Protein AF-A0A813SI81-F1 (afdb_monomer_lite)

Secondary structure (DSSP, 8-state):
--SHHHHHHHHHHHHHHHHHHHHHHHHHHHHHHHHHHHHT---HHHHHHHHHHHHTSSS-EE-TTT--EESSHHHHHHHHHHHS--

pLDDT: mean 78.69, std 10.93, range [50.47, 93.62]

Foldseek 3Di:
DPPPPVVVVVVVVVVVVVVVVVVVVVVVVVVVVVVVVVVPPQDPVNVVVVCVVCVVADDFDAQPVPRDTASDPVRNVVCCVPPVDD

Organism: NCBI:txid104777

Structure (mmCIF, N/CA/C/O backbone):
data_AF-A0A813SI81-F1
#
_entry.id   AF-A0A813SI81-F1
#
loop_
_atom_site.group_PDB
_atom_site.id
_atom_site.type_symbol
_atom_site.label_atom_id
_atom_site.label_alt_id
_atom_site.label_comp_id
_atom_site.label_asym_id
_atom_site.label_entity_id
_atom_site.label_seq_id
_atom_site.pdbx_PDB_ins_code
_atom_site.Cartn_x
_atom_site.Cartn_y
_atom_site.Cartn_z
_atom_site.occupancy
_atom_site.B_iso_or_equiv
_atom_site.auth_seq_id
_atom_site.auth_comp_id
_atom_site.auth_asym_id
_atom_site.auth_atom_id
_atom_site.pdbx_PDB_model_num
ATOM 1 N N . LEU A 1 1 ? 34.523 -16.116 -49.745 1.00 50.47 1 LEU A N 1
ATOM 2 C CA . LEU A 1 1 ? 34.315 -16.737 -48.415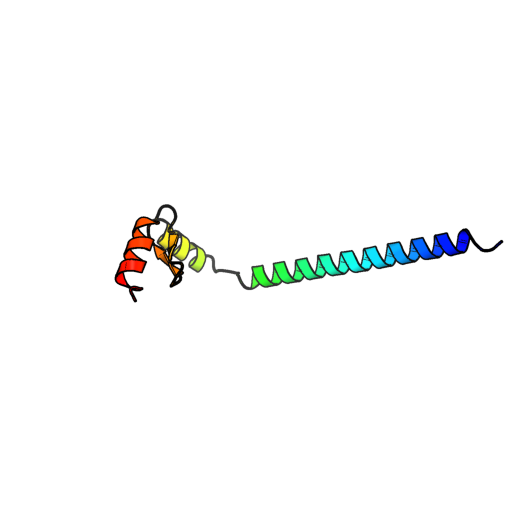 1.00 50.47 1 LEU A CA 1
ATOM 3 C C . LEU A 1 1 ? 34.575 -15.705 -47.311 1.00 50.47 1 LEU A C 1
ATOM 5 O O . LEU A 1 1 ? 35.668 -15.634 -46.774 1.00 50.47 1 LEU A O 1
ATOM 9 N N . LYS A 1 2 ? 33.594 -14.849 -47.016 1.00 54.47 2 LYS A N 1
ATOM 10 C CA . LYS A 1 2 ? 33.583 -13.933 -45.858 1.00 54.47 2 LYS A CA 1
ATOM 11 C C . LYS A 1 2 ? 32.140 -13.879 -45.365 1.00 54.47 2 LYS A C 1
ATOM 13 O O . LYS A 1 2 ? 31.424 -12.941 -45.679 1.00 54.47 2 LYS A O 1
ATOM 18 N N . THR A 1 3 ? 31.655 -14.955 -44.754 1.00 56.81 3 THR A N 1
ATOM 19 C CA . THR A 1 3 ? 30.217 -15.053 -44.437 1.00 56.81 3 THR A CA 1
ATOM 20 C C . THR A 1 3 ? 29.931 -15.623 -43.056 1.00 56.81 3 THR A C 1
ATOM 22 O O . THR A 1 3 ? 29.013 -15.141 -42.409 1.00 56.81 3 THR A O 1
ATOM 25 N N . SER A 1 4 ? 30.731 -16.560 -42.537 1.00 61.06 4 SER A N 1
ATOM 26 C CA . SER A 1 4 ? 30.478 -17.132 -41.201 1.00 61.06 4 SER A CA 1
ATOM 27 C C . SER A 1 4 ? 31.104 -16.313 -40.061 1.00 61.06 4 SER A C 1
ATOM 29 O O . SER A 1 4 ? 30.413 -15.954 -39.111 1.00 61.06 4 SER A O 1
ATOM 31 N N . SER A 1 5 ? 32.378 -15.920 -40.170 1.00 64.69 5 SER A N 1
ATOM 32 C CA . SER A 1 5 ? 33.086 -15.233 -39.075 1.00 64.69 5 SER A CA 1
ATOM 33 C C . SER A 1 5 ? 32.532 -13.837 -38.780 1.00 64.69 5 SER A C 1
ATOM 35 O O . SER A 1 5 ? 32.386 -13.463 -37.622 1.00 64.69 5 SER A O 1
ATOM 37 N N . SER A 1 6 ? 32.172 -13.075 -39.816 1.00 66.12 6 SER A N 1
ATOM 38 C CA . SER A 1 6 ? 31.583 -11.738 -39.660 1.00 66.12 6 SER A CA 1
ATOM 39 C C . SER A 1 6 ? 30.182 -11.783 -39.043 1.00 66.12 6 SER A C 1
ATOM 41 O O . SER A 1 6 ? 29.847 -10.910 -38.247 1.00 66.12 6 SER A O 1
ATOM 43 N N . LEU A 1 7 ? 29.392 -12.818 -39.353 1.00 69.62 7 LEU A N 1
ATOM 44 C CA . LEU A 1 7 ? 28.071 -13.026 -38.761 1.00 69.62 7 LEU A CA 1
ATOM 45 C C . LEU A 1 7 ? 28.187 -13.379 -37.270 1.00 69.62 7 LEU A C 1
ATOM 47 O O . LEU A 1 7 ? 27.467 -12.814 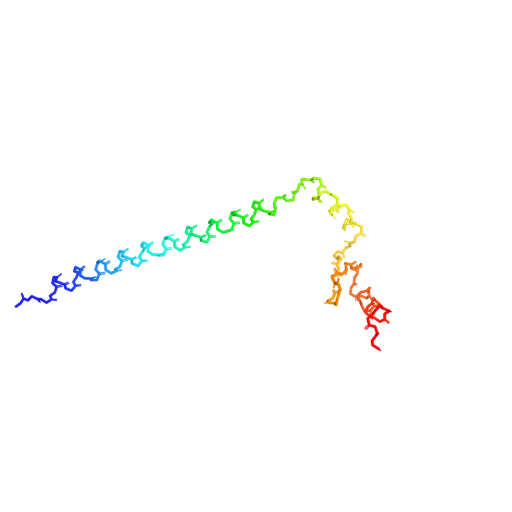-36.455 1.00 69.62 7 LEU A O 1
ATOM 51 N N . ASN A 1 8 ? 29.145 -14.238 -36.905 1.00 74.12 8 ASN A N 1
ATOM 52 C CA . ASN A 1 8 ? 29.403 -14.627 -35.512 1.00 74.12 8 ASN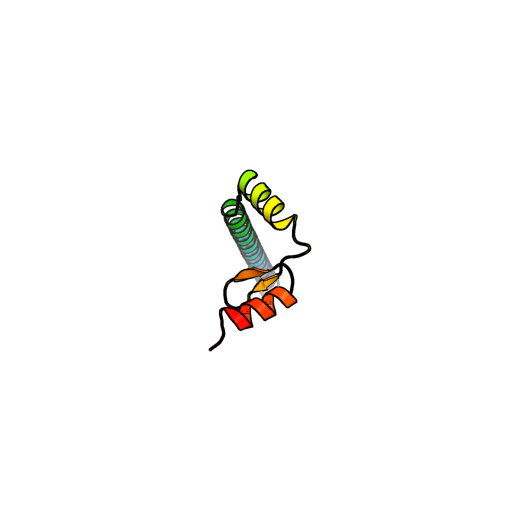 A CA 1
ATOM 53 C C . ASN A 1 8 ? 29.908 -13.462 -34.647 1.00 74.12 8 ASN A C 1
ATOM 55 O O . ASN A 1 8 ? 29.573 -13.368 -33.469 1.00 74.12 8 ASN A O 1
ATOM 59 N N . ILE A 1 9 ? 30.708 -12.561 -35.223 1.00 77.00 9 ILE A N 1
ATOM 60 C CA . ILE A 1 9 ? 31.159 -11.352 -34.524 1.00 77.00 9 ILE A CA 1
ATOM 61 C C . ILE A 1 9 ? 29.974 -10.407 -34.294 1.00 77.00 9 ILE A C 1
ATOM 63 O O . ILE A 1 9 ? 29.813 -9.902 -33.187 1.00 77.00 9 ILE A O 1
ATOM 67 N N . TRP A 1 10 ? 29.117 -10.213 -35.301 1.00 79.00 10 TRP A N 1
ATOM 68 C CA . TRP A 1 10 ? 27.936 -9.354 -35.190 1.00 79.00 10 TRP A CA 1
ATOM 69 C C . TRP A 1 10 ? 26.908 -9.882 -34.177 1.00 79.00 10 TRP A C 1
ATOM 71 O O . TRP A 1 10 ? 26.429 -9.132 -33.332 1.00 79.00 10 TRP A O 1
ATOM 81 N N . THR A 1 11 ? 26.611 -11.183 -34.180 1.00 72.75 11 THR A N 1
ATOM 82 C CA . THR A 1 11 ? 25.686 -11.772 -33.196 1.00 72.75 11 THR A CA 1
ATOM 83 C C . THR A 1 11 ? 26.235 -11.695 -31.770 1.00 72.75 11 THR A C 1
ATOM 85 O O . THR A 1 11 ? 25.477 -11.444 -30.828 1.00 72.75 11 THR A O 1
ATOM 88 N N . CYS A 1 12 ? 27.551 -11.853 -31.599 1.00 75.31 12 CYS A N 1
ATOM 89 C CA . CYS A 1 12 ? 28.221 -11.702 -30.310 1.00 75.31 12 CYS A CA 1
ATOM 90 C C . CYS A 1 12 ? 28.108 -10.264 -29.777 1.00 75.31 12 CYS A C 1
ATOM 92 O O . CYS A 1 12 ? 27.690 -10.061 -28.632 1.00 75.31 12 CYS A O 1
ATOM 94 N N . THR A 1 13 ? 28.383 -9.260 -30.617 1.00 79.31 13 THR A N 1
ATOM 95 C CA . THR A 1 13 ? 28.295 -7.850 -30.213 1.00 79.31 13 THR A CA 1
ATOM 96 C C . THR A 1 13 ? 26.858 -7.438 -29.909 1.00 79.31 13 THR A C 1
ATOM 98 O O . THR A 1 13 ? 26.605 -6.853 -28.857 1.00 79.31 13 THR A O 1
ATOM 101 N N . THR A 1 14 ? 25.876 -7.814 -30.734 1.00 77.62 14 THR A N 1
ATOM 102 C CA . THR A 1 14 ? 24.461 -7.514 -30.452 1.00 77.62 14 THR A CA 1
ATOM 103 C C . THR A 1 14 ? 23.992 -8.151 -29.141 1.00 77.62 14 THR A C 1
ATOM 105 O O . THR A 1 14 ? 23.326 -7.496 -28.339 1.00 77.62 14 THR A O 1
ATOM 108 N N . THR A 1 15 ? 24.398 -9.394 -28.863 1.00 85.00 15 THR A N 1
ATOM 109 C CA . THR A 1 15 ? 24.063 -10.081 -27.603 1.00 85.00 15 THR A CA 1
ATOM 110 C C . THR A 1 15 ? 24.655 -9.362 -26.388 1.00 85.00 15 THR A C 1
ATOM 112 O O . THR A 1 15 ? 23.990 -9.223 -25.360 1.00 85.00 15 THR A O 1
ATOM 115 N N . GLN A 1 16 ? 25.891 -8.871 -26.494 1.00 85.94 16 GLN A N 1
ATOM 116 C CA . GLN A 1 16 ? 26.550 -8.136 -25.415 1.00 85.94 16 GLN A CA 1
ATOM 117 C C . GLN A 1 16 ? 25.872 -6.786 -25.141 1.00 85.94 16 GLN A C 1
ATOM 119 O O . GLN A 1 16 ? 25.622 -6.454 -23.982 1.00 85.94 16 GLN A O 1
ATOM 124 N N . HIS A 1 17 ? 25.497 -6.047 -26.188 1.00 83.75 17 HIS A N 1
ATOM 125 C CA . HIS A 1 17 ? 24.781 -4.775 -26.053 1.00 83.75 17 HIS A CA 1
ATOM 126 C C . HIS A 1 17 ? 23.402 -4.956 -25.404 1.00 83.75 17 HIS A C 1
ATOM 128 O O . HIS A 1 17 ? 23.046 -4.204 -24.497 1.00 83.75 17 HIS A O 1
ATOM 134 N N . LEU A 1 18 ? 22.652 -5.990 -25.801 1.00 84.94 18 LEU A N 1
ATOM 135 C CA . LEU A 1 18 ? 21.357 -6.311 -25.191 1.00 84.94 18 LEU A CA 1
ATOM 136 C C . LEU A 1 18 ? 21.488 -6.643 -23.697 1.00 84.94 18 LEU A C 1
ATOM 138 O O . LEU A 1 18 ? 20.664 -6.202 -22.896 1.00 84.94 18 LEU A O 1
ATOM 142 N N . ARG A 1 19 ? 22.544 -7.366 -23.296 1.00 85.12 19 ARG A N 1
ATOM 143 C CA . ARG A 1 19 ? 22.813 -7.662 -21.877 1.00 85.12 19 ARG A CA 1
ATOM 144 C C . ARG A 1 19 ? 23.080 -6.397 -21.067 1.00 85.12 19 ARG A C 1
ATOM 146 O O . ARG A 1 19 ? 22.508 -6.250 -19.992 1.00 85.12 19 ARG A O 1
ATOM 153 N N . VAL A 1 20 ? 23.908 -5.487 -21.581 1.00 86.81 20 VAL A N 1
ATOM 154 C CA . VAL A 1 20 ? 24.214 -4.213 -20.908 1.00 86.81 20 VAL A CA 1
ATOM 155 C C . VAL A 1 20 ? 22.955 -3.356 -20.754 1.00 86.81 20 VAL A C 1
ATOM 157 O O . VAL A 1 20 ? 22.686 -2.860 -19.664 1.00 86.81 20 VAL A O 1
ATOM 160 N N . LEU A 1 21 ? 22.136 -3.242 -21.804 1.00 84.31 21 LEU A N 1
ATOM 161 C CA . LEU A 1 21 ? 20.866 -2.508 -21.739 1.00 84.31 21 LEU A CA 1
ATOM 162 C C . LEU A 1 21 ? 19.915 -3.089 -20.683 1.00 84.31 21 LEU A C 1
ATOM 164 O O . LEU A 1 21 ? 19.309 -2.338 -19.920 1.00 84.31 21 LEU A O 1
ATOM 168 N N . ASN A 1 22 ? 19.817 -4.418 -20.599 1.00 84.69 22 ASN A N 1
ATOM 169 C CA . ASN A 1 22 ? 18.972 -5.087 -19.611 1.00 84.69 22 ASN A CA 1
ATOM 170 C C . ASN A 1 22 ? 19.466 -4.878 -18.168 1.00 84.69 22 ASN A C 1
ATOM 172 O O . ASN A 1 22 ? 18.662 -4.643 -17.268 1.00 84.69 22 ASN A O 1
ATOM 176 N N . LEU A 1 23 ? 20.785 -4.920 -17.945 1.00 86.25 23 LEU A N 1
ATOM 177 C CA . LEU A 1 23 ? 21.379 -4.628 -16.636 1.00 86.25 23 LEU A CA 1
ATOM 178 C C . LEU A 1 23 ? 21.090 -3.184 -16.203 1.00 86.25 23 LEU A C 1
ATOM 180 O O . LEU A 1 23 ? 20.629 -2.972 -15.083 1.00 86.25 23 LEU A O 1
ATOM 184 N N . ASN A 1 24 ? 21.245 -2.218 -17.111 1.00 87.75 24 ASN A N 1
ATOM 185 C CA . ASN A 1 24 ? 20.946 -0.810 -16.836 1.00 87.75 24 ASN A CA 1
ATOM 186 C C . ASN A 1 24 ? 19.462 -0.591 -16.495 1.00 87.75 24 ASN A C 1
ATOM 188 O O . ASN A 1 24 ? 19.135 0.168 -15.582 1.00 87.75 24 ASN A O 1
ATOM 192 N N . ALA A 1 25 ? 18.550 -1.275 -17.193 1.00 84.44 25 ALA A N 1
ATOM 193 C CA . ALA A 1 25 ? 17.120 -1.214 -16.896 1.00 84.44 25 ALA A CA 1
ATOM 194 C C . ALA A 1 25 ? 16.796 -1.797 -15.508 1.00 84.44 25 ALA A C 1
ATOM 196 O O . ALA A 1 25 ? 16.007 -1.220 -14.755 1.00 84.44 25 ALA A O 1
ATOM 197 N N . ALA A 1 26 ? 17.433 -2.913 -15.139 1.00 87.12 26 ALA A N 1
ATOM 198 C CA . ALA A 1 26 ? 17.268 -3.527 -13.824 1.00 87.12 26 ALA A CA 1
ATOM 199 C C . ALA A 1 26 ? 17.800 -2.632 -12.690 1.00 87.12 26 ALA A C 1
ATOM 201 O O . ALA A 1 26 ? 17.146 -2.496 -11.653 1.00 87.12 26 ALA A O 1
ATOM 202 N N . GLU A 1 27 ? 18.950 -1.989 -12.898 1.00 89.75 27 GLU A N 1
ATOM 203 C CA . GLU A 1 27 ? 19.554 -1.050 -11.949 1.00 89.75 27 GLU A CA 1
ATOM 204 C C . GLU A 1 27 ? 18.697 0.210 -11.777 1.00 89.75 27 GLU A C 1
ATOM 206 O O . GLU A 1 27 ? 18.420 0.632 -10.653 1.00 89.75 27 GLU A O 1
ATOM 211 N N . MET A 1 28 ? 18.163 0.750 -12.875 1.00 84.12 28 MET A N 1
ATOM 212 C CA . MET A 1 28 ? 17.220 1.866 -12.839 1.00 84.12 28 MET A CA 1
ATOM 213 C C . MET A 1 28 ? 15.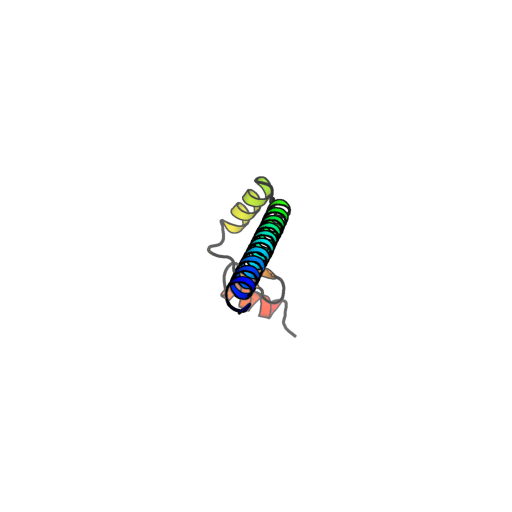949 1.501 -12.057 1.00 84.12 28 MET A C 1
ATOM 215 O O . MET A 1 28 ? 15.540 2.242 -11.164 1.00 84.12 28 MET A O 1
ATOM 219 N N . ALA A 1 29 ? 15.357 0.330 -12.317 1.00 81.19 29 ALA A N 1
ATOM 220 C CA . ALA A 1 29 ? 14.182 -0.148 -11.586 1.00 81.19 29 ALA A CA 1
ATOM 221 C C . ALA A 1 29 ? 14.459 -0.356 -10.086 1.00 81.19 29 ALA A C 1
ATOM 223 O O . ALA A 1 29 ? 13.589 -0.099 -9.251 1.00 81.19 29 ALA A O 1
ATOM 224 N N . LYS A 1 30 ? 15.666 -0.811 -9.728 1.00 85.81 30 LYS A N 1
ATOM 225 C CA . LYS A 1 30 ? 16.102 -0.921 -8.331 1.00 85.81 30 LYS A CA 1
ATOM 226 C C . LYS A 1 30 ? 16.207 0.459 -7.677 1.00 85.81 30 LYS A C 1
ATOM 228 O O . LYS A 1 30 ? 15.596 0.652 -6.632 1.00 85.81 30 LYS A O 1
ATOM 233 N N . ASN A 1 31 ? 16.859 1.419 -8.329 1.00 82.19 31 ASN A N 1
ATOM 234 C CA . ASN A 1 31 ? 16.989 2.791 -7.832 1.00 82.19 31 ASN A CA 1
ATOM 235 C C . ASN A 1 31 ? 15.629 3.469 -7.612 1.00 82.19 31 ASN A C 1
ATOM 237 O O . ASN A 1 31 ? 15.435 4.138 -6.602 1.00 82.19 31 ASN A O 1
ATOM 241 N N . TYR A 1 32 ? 14.664 3.282 -8.520 1.00 73.06 32 TYR A N 1
ATOM 242 C CA . TYR A 1 32 ? 13.306 3.804 -8.325 1.00 73.06 32 TYR A CA 1
ATOM 243 C C . TYR A 1 32 ? 12.600 3.151 -7.136 1.00 73.06 32 TYR A C 1
ATOM 245 O O . TYR A 1 32 ? 11.997 3.858 -6.333 1.00 73.06 32 TYR A O 1
ATOM 253 N N . ARG A 1 33 ? 12.699 1.824 -6.980 1.00 73.69 33 ARG A N 1
ATOM 254 C CA . ARG A 1 33 ? 12.130 1.131 -5.812 1.00 73.69 33 ARG A CA 1
ATOM 255 C C . ARG A 1 33 ? 12.754 1.608 -4.507 1.00 73.69 33 ARG A C 1
ATOM 257 O O . ARG A 1 33 ? 12.023 1.864 -3.560 1.00 73.69 33 ARG A O 1
ATOM 264 N N . GLU A 1 34 ? 14.075 1.747 -4.460 1.00 74.00 34 GLU A N 1
ATOM 265 C CA . GLU A 1 34 ? 14.779 2.244 -3.277 1.00 74.00 34 GLU A CA 1
ATOM 266 C C . GLU A 1 34 ? 14.363 3.677 -2.948 1.00 74.00 34 GLU A C 1
ATOM 268 O O . GLU A 1 34 ? 14.004 3.931 -1.804 1.00 74.00 34 GLU A O 1
ATOM 273 N N . LYS A 1 35 ? 14.284 4.572 -3.945 1.00 72.00 35 LYS A N 1
ATOM 274 C CA . LYS A 1 35 ? 13.794 5.948 -3.760 1.00 72.00 35 LYS A CA 1
ATOM 275 C C . LYS A 1 35 ? 12.368 6.000 -3.215 1.00 72.00 35 LYS A C 1
ATOM 277 O O . LYS A 1 35 ? 12.128 6.685 -2.225 1.00 72.00 35 LYS A O 1
ATOM 282 N N . VAL A 1 36 ? 11.450 5.230 -3.801 1.00 67.00 36 VAL A N 1
ATOM 283 C CA . VAL A 1 36 ? 10.057 5.136 -3.333 1.00 67.00 36 VAL A CA 1
ATOM 284 C C . VAL A 1 36 ? 9.994 4.598 -1.901 1.00 67.00 36 VAL A C 1
ATOM 286 O O . VAL A 1 36 ? 9.259 5.128 -1.077 1.00 67.00 36 VAL A O 1
ATOM 289 N N . MET A 1 37 ? 10.796 3.587 -1.561 1.00 63.22 37 MET A 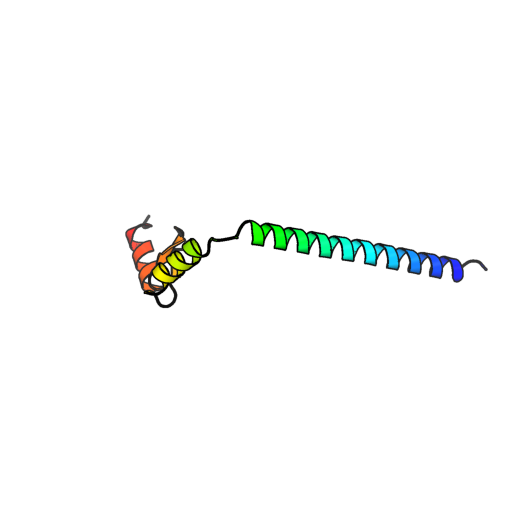N 1
ATOM 290 C CA . MET A 1 37 ? 10.843 3.036 -0.201 1.00 63.22 37 MET A CA 1
ATOM 291 C C . MET A 1 37 ? 11.471 4.008 0.808 1.00 63.22 37 MET A C 1
ATOM 293 O O . MET A 1 37 ? 11.009 4.066 1.943 1.00 63.22 37 MET A O 1
ATOM 297 N N . THR A 1 38 ? 12.478 4.795 0.411 1.00 59.19 38 THR A N 1
ATOM 298 C CA . THR A 1 38 ? 13.049 5.850 1.264 1.00 59.19 38 THR A CA 1
ATOM 299 C C . THR A 1 38 ? 12.100 7.033 1.448 1.00 59.19 38 THR A C 1
ATOM 301 O O . THR A 1 38 ? 12.039 7.585 2.544 1.00 59.19 38 THR A O 1
ATOM 304 N N . GLU A 1 39 ? 11.313 7.399 0.432 1.00 54.53 39 GLU A N 1
ATOM 305 C CA . GLU A 1 39 ? 10.255 8.413 0.557 1.00 54.53 39 GLU A CA 1
ATOM 306 C C . GLU A 1 39 ? 9.096 7.913 1.436 1.00 54.53 39 GLU A C 1
ATOM 308 O O . GLU A 1 39 ? 8.531 8.681 2.211 1.00 54.53 39 GLU A O 1
ATOM 313 N N . ILE A 1 40 ? 8.806 6.606 1.415 1.00 61.03 40 ILE A N 1
ATOM 314 C CA . ILE A 1 40 ? 7.880 5.929 2.340 1.00 61.03 40 ILE A CA 1
ATOM 315 C C . ILE A 1 40 ? 8.637 5.444 3.593 1.00 61.03 40 ILE A C 1
ATOM 317 O O . ILE A 1 40 ? 8.346 4.393 4.163 1.00 61.03 40 ILE A O 1
ATOM 321 N N . THR A 1 41 ? 9.613 6.206 4.091 1.00 56.59 41 THR A N 1
ATOM 322 C CA . THR A 1 41 ? 10.105 5.977 5.457 1.00 56.59 41 THR A CA 1
ATOM 323 C C . THR A 1 41 ? 9.081 6.566 6.425 1.00 56.59 41 THR A C 1
ATOM 325 O O . THR A 1 41 ? 9.239 7.668 6.943 1.00 56.59 41 THR A O 1
ATOM 328 N N . LEU A 1 42 ? 7.981 5.844 6.649 1.00 66.06 42 LEU A N 1
ATOM 329 C CA . LEU A 1 42 ? 7.072 6.142 7.754 1.00 66.06 42 LEU A CA 1
ATOM 330 C C . LEU A 1 42 ? 7.868 5.991 9.050 1.00 66.06 42 LEU A C 1
ATOM 332 O O . LEU A 1 42 ? 8.457 4.933 9.293 1.00 66.06 42 LEU A O 1
ATOM 336 N N . SER A 1 43 ? 7.900 7.038 9.879 1.00 74.69 43 SER A N 1
ATOM 337 C CA . SER A 1 43 ? 8.575 6.950 11.172 1.00 74.69 43 SER A CA 1
ATOM 338 C C . SER A 1 43 ? 7.990 5.781 11.971 1.00 74.69 43 SER A C 1
ATOM 340 O O . SER A 1 43 ? 6.811 5.431 11.829 1.00 74.69 43 SER A O 1
ATOM 342 N N . GLN A 1 44 ? 8.805 5.155 12.822 1.00 74.69 44 GLN A N 1
ATOM 343 C CA . GLN A 1 44 ? 8.321 4.068 13.678 1.00 74.69 44 GLN A CA 1
ATOM 344 C C . GLN A 1 44 ? 7.128 4.514 14.537 1.00 74.69 44 GLN A C 1
ATOM 346 O O . GLN A 1 44 ? 6.232 3.716 14.808 1.00 74.69 44 GLN A O 1
ATOM 351 N N . GLU A 1 45 ? 7.076 5.799 14.890 1.00 73.75 45 GLU A N 1
ATOM 352 C CA . GLU A 1 45 ? 5.961 6.432 15.591 1.00 73.75 45 GLU A CA 1
ATOM 353 C C . GLU A 1 45 ? 4.698 6.492 14.726 1.00 73.75 45 GLU A C 1
ATOM 355 O O . GLU A 1 45 ? 3.639 6.061 15.177 1.00 73.75 45 GLU A O 1
ATOM 360 N N . THR A 1 46 ? 4.788 6.928 13.464 1.00 76.25 46 THR A N 1
ATOM 361 C CA . THR A 1 46 ? 3.641 6.935 12.541 1.00 76.25 46 THR A CA 1
ATOM 362 C C . THR A 1 46 ? 3.125 5.519 12.293 1.00 76.25 46 THR A C 1
ATOM 364 O O . THR A 1 46 ? 1.919 5.278 12.333 1.00 76.25 46 THR A O 1
ATOM 367 N N . LEU A 1 47 ? 4.028 4.552 12.116 1.00 75.38 47 LEU A N 1
ATOM 368 C CA . LEU A 1 47 ? 3.680 3.136 11.988 1.00 75.38 47 LEU A CA 1
ATOM 369 C C . LEU A 1 47 ? 2.977 2.599 13.241 1.00 75.38 47 LEU A C 1
ATOM 371 O O . LEU A 1 47 ? 2.023 1.829 13.123 1.00 75.38 47 LEU A O 1
ATOM 375 N N . LYS A 1 48 ? 3.425 3.004 14.433 1.00 78.31 48 LYS A N 1
ATOM 376 C CA . LYS A 1 48 ? 2.813 2.620 15.708 1.00 78.31 48 LYS A CA 1
ATOM 377 C C . LYS A 1 48 ? 1.419 3.225 15.865 1.00 78.31 48 LYS A C 1
ATOM 379 O O . LYS A 1 48 ? 0.493 2.480 16.155 1.00 78.31 48 LYS A O 1
ATOM 384 N N . VAL A 1 49 ? 1.244 4.515 15.579 1.00 79.00 49 VAL A N 1
ATOM 385 C CA . VAL A 1 49 ? -0.060 5.201 15.639 1.00 79.00 49 VAL A CA 1
ATOM 386 C C . VAL A 1 49 ? -1.053 4.594 14.648 1.00 79.00 49 VAL A C 1
ATOM 388 O O . VAL A 1 49 ? -2.200 4.334 15.006 1.00 79.00 49 VAL A O 1
ATOM 391 N N . VAL A 1 50 ? -0.617 4.295 13.419 1.00 73.81 50 VAL A N 1
ATOM 392 C CA . VAL A 1 50 ? -1.459 3.614 12.423 1.00 73.81 50 VAL A CA 1
ATOM 393 C C . VAL A 1 50 ? -1.836 2.216 12.912 1.00 73.81 50 VAL A C 1
ATOM 395 O O . VAL A 1 50 ? -3.009 1.857 12.892 1.00 73.81 50 VAL A O 1
ATOM 398 N N . LYS A 1 51 ? -0.879 1.432 13.421 1.00 75.12 51 LYS A N 1
ATOM 399 C CA . LYS A 1 51 ? -1.170 0.106 13.987 1.00 75.12 51 LYS A CA 1
ATOM 400 C C . LYS A 1 51 ? -2.120 0.181 15.180 1.00 75.12 51 LYS A C 1
ATOM 402 O O . LYS A 1 51 ? -3.029 -0.633 15.252 1.00 75.12 51 LYS A O 1
ATOM 407 N N . GLU A 1 52 ? -1.962 1.143 16.084 1.00 79.75 52 GLU A N 1
ATOM 408 C CA . GLU A 1 52 ? -2.849 1.344 17.237 1.00 79.75 52 GLU A CA 1
ATOM 409 C C . GLU A 1 52 ? -4.260 1.767 16.808 1.00 79.75 52 GLU A C 1
ATOM 411 O O . GLU A 1 52 ? -5.242 1.199 17.294 1.00 79.75 52 GLU A O 1
ATOM 416 N N . ALA A 1 53 ? -4.380 2.691 15.852 1.00 73.50 53 ALA A N 1
ATOM 417 C CA . ALA A 1 53 ? -5.664 3.109 15.292 1.00 73.50 53 ALA A CA 1
ATOM 418 C C . ALA A 1 53 ? -6.389 1.948 14.590 1.00 73.50 53 ALA A C 1
ATOM 420 O O . ALA A 1 53 ? -7.605 1.804 14.717 1.00 73.50 53 ALA A O 1
ATOM 421 N N . LEU A 1 54 ? -5.642 1.083 13.896 1.00 68.56 54 LEU A N 1
ATOM 422 C CA . LEU A 1 54 ? -6.192 -0.080 13.197 1.00 68.56 54 LEU A CA 1
ATOM 423 C C . LEU A 1 54 ? -6.345 -1.315 14.103 1.00 68.56 54 LEU A C 1
ATOM 425 O O . LEU A 1 54 ? -7.143 -2.186 13.780 1.00 68.56 54 LEU A O 1
ATOM 429 N N . SER A 1 55 ? -5.666 -1.386 15.255 1.00 74.69 55 SER A N 1
ATOM 430 C CA . SER A 1 55 ? -5.694 -2.545 16.173 1.00 74.69 55 SER A CA 1
ATOM 431 C C . SER A 1 55 ? -7.095 -2.893 16.682 1.00 74.69 55 SER A C 1
ATOM 433 O O . SER A 1 55 ? -7.385 -4.045 16.995 1.00 74.69 55 SER A O 1
ATOM 435 N N . LYS A 1 56 ? -7.986 -1.898 16.735 1.00 71.69 56 LYS A N 1
ATOM 436 C CA . LYS A 1 56 ? -9.376 -2.033 17.196 1.00 71.69 56 LYS A CA 1
ATOM 437 C C . LYS A 1 56 ? -10.325 -2.522 16.098 1.00 71.69 56 LYS A C 1
ATOM 439 O O . LYS A 1 56 ? -11.501 -2.774 16.366 1.00 71.69 56 LYS A O 1
ATOM 444 N N . HIS A 1 57 ? -9.846 -2.634 14.860 1.00 68.44 57 HIS A N 1
ATOM 445 C CA . HIS A 1 57 ? -10.643 -2.974 13.691 1.00 68.44 57 HIS A CA 1
ATOM 446 C C . HIS A 1 57 ? -10.060 -4.211 13.003 1.00 68.44 57 HIS A C 1
ATOM 448 O O . HIS A 1 57 ? -8.953 -4.190 12.477 1.00 68.44 57 HIS A O 1
ATOM 454 N N . ALA A 1 58 ? -10.826 -5.302 12.964 1.00 66.19 58 ALA A N 1
ATOM 455 C CA . ALA A 1 58 ? -10.470 -6.465 12.161 1.00 66.19 58 ALA A CA 1
ATOM 456 C C . ALA A 1 58 ? -10.675 -6.116 10.675 1.00 66.19 58 ALA A C 1
ATOM 458 O O . ALA A 1 58 ? -11.806 -6.132 10.196 1.00 66.19 58 ALA A O 1
ATOM 459 N N . ASN A 1 59 ? -9.598 -5.757 9.969 1.00 72.25 59 ASN A N 1
ATOM 460 C CA . ASN A 1 59 ? -9.596 -5.364 8.551 1.00 72.25 59 ASN A CA 1
ATOM 461 C C . ASN A 1 59 ? -10.559 -4.215 8.204 1.00 72.25 59 ASN A C 1
ATOM 463 O O . ASN A 1 59 ? -11.615 -4.434 7.600 1.00 72.25 59 ASN A O 1
ATOM 467 N N . PRO A 1 60 ? -10.199 -2.970 8.551 1.00 79.62 60 PRO A N 1
ATOM 468 C CA . PRO A 1 60 ? -10.941 -1.818 8.078 1.00 79.62 60 PRO A CA 1
ATOM 469 C C . PRO A 1 60 ? -10.914 -1.735 6.543 1.00 79.62 60 PRO A C 1
ATOM 471 O O . PRO A 1 60 ? -9.878 -1.922 5.909 1.00 79.62 60 PRO A O 1
ATOM 474 N N . VAL A 1 61 ? -12.078 -1.465 5.954 1.00 87.81 61 VAL A N 1
ATOM 475 C CA . VAL A 1 61 ? -12.310 -1.414 4.505 1.00 87.81 61 VAL A CA 1
ATOM 476 C C . VAL A 1 61 ? -12.461 0.049 4.083 1.00 87.81 61 VAL A C 1
ATOM 478 O O . VAL A 1 61 ? -13.289 0.745 4.675 1.00 87.81 61 VAL A O 1
ATOM 481 N N . PRO A 1 62 ? -11.709 0.542 3.086 1.00 91.50 62 PRO A N 1
ATOM 482 C CA . PRO A 1 62 ? -11.849 1.914 2.611 1.00 91.50 62 PRO A CA 1
ATOM 483 C C . PRO A 1 62 ? -13.175 2.131 1.867 1.00 91.50 62 PRO A C 1
ATOM 485 O O . PRO A 1 62 ? -13.664 1.252 1.158 1.00 91.50 62 PRO A O 1
ATOM 488 N N . CYS A 1 63 ? -13.758 3.321 2.013 1.00 91.56 63 CYS A N 1
ATOM 489 C CA . CYS A 1 63 ? -14.844 3.793 1.161 1.00 91.56 63 CYS A CA 1
ATOM 490 C C . CYS A 1 63 ? -14.296 4.184 -0.219 1.00 91.56 63 CYS A C 1
ATOM 492 O O . CYS A 1 63 ? -13.427 5.046 -0.306 1.00 91.56 63 CYS A O 1
ATOM 494 N N . GLU A 1 64 ? -14.841 3.621 -1.296 1.00 90.69 64 GLU A N 1
ATOM 495 C CA . GLU A 1 64 ? -14.371 3.884 -2.668 1.00 90.69 64 GLU A CA 1
ATOM 496 C C . GLU A 1 64 ? -14.586 5.336 -3.127 1.00 90.69 64 GLU A C 1
ATOM 498 O O . GLU A 1 64 ? -13.890 5.807 -4.019 1.00 90.69 64 GLU A O 1
ATOM 503 N N . LEU A 1 65 ? -15.520 6.064 -2.503 1.00 91.50 65 LEU A N 1
ATOM 504 C CA . LEU A 1 65 ? -15.855 7.439 -2.888 1.00 91.50 65 LEU A CA 1
ATOM 505 C C . LEU A 1 65 ? -15.026 8.506 -2.160 1.00 91.50 65 LEU A C 1
ATOM 507 O O . LEU A 1 65 ? -14.850 9.598 -2.688 1.00 91.50 65 LEU A O 1
ATOM 511 N N . CYS A 1 66 ? -14.546 8.226 -0.943 1.00 91.69 66 CYS A N 1
ATOM 512 C CA . CYS A 1 66 ? -13.868 9.230 -0.108 1.00 91.69 66 CYS A CA 1
ATOM 513 C C . CYS A 1 66 ? -12.595 8.746 0.595 1.00 91.69 66 CYS A C 1
ATOM 515 O O . CYS A 1 66 ? -11.952 9.530 1.285 1.00 91.69 66 CYS A O 1
ATOM 517 N N . GLY A 1 67 ? -12.238 7.467 0.476 1.00 86.50 67 GLY A N 1
ATOM 518 C CA . GLY A 1 67 ? -11.052 6.892 1.111 1.00 86.50 67 GLY A CA 1
ATOM 519 C C . GLY A 1 67 ? -11.152 6.687 2.628 1.00 86.50 67 GLY A C 1
ATOM 520 O O . GLY A 1 67 ? -10.241 6.100 3.207 1.00 86.50 67 GLY A O 1
ATOM 521 N N . GLU A 1 68 ? -12.239 7.109 3.291 1.00 87.62 68 GLU A N 1
ATOM 522 C CA . GLU A 1 68 ? -12.410 6.889 4.734 1.00 87.62 68 GLU A CA 1
ATOM 523 C C . GLU A 1 68 ? -12.451 5.388 5.067 1.00 87.62 68 GLU A C 1
ATOM 525 O O . GLU A 1 68 ? -13.220 4.621 4.481 1.00 87.62 68 GLU A O 1
ATOM 530 N N . LEU A 1 69 ? -11.645 4.975 6.048 1.00 85.06 69 LEU A N 1
ATOM 531 C CA . LEU A 1 69 ? -11.581 3.598 6.530 1.00 85.06 69 LEU A CA 1
ATOM 532 C C . LEU A 1 69 ? -12.785 3.268 7.419 1.00 85.06 69 LEU A C 1
ATOM 534 O O . LEU A 1 69 ? -13.040 3.917 8.431 1.00 85.06 69 LEU A O 1
ATOM 538 N N . MET A 1 70 ? -13.510 2.215 7.058 1.00 90.19 70 MET A N 1
ATOM 539 C CA . MET A 1 70 ? -14.708 1.752 7.751 1.00 90.19 70 MET A CA 1
ATOM 540 C C . MET A 1 70 ? -14.442 0.437 8.462 1.00 90.19 70 MET A C 1
ATOM 542 O O . MET A 1 70 ? -13.723 -0.418 7.964 1.00 90.19 70 MET A O 1
ATOM 546 N N . LYS A 1 71 ? -15.122 0.205 9.586 1.00 85.44 71 LYS A N 1
ATOM 547 C CA . LYS A 1 71 ? -14.970 -1.028 10.378 1.00 85.44 71 LYS A CA 1
ATOM 548 C C . LYS A 1 71 ? -15.214 -2.341 9.613 1.00 85.44 71 LYS A C 1
ATOM 550 O O . LYS A 1 71 ? -14.769 -3.381 10.073 1.00 85.44 71 LYS A O 1
ATOM 555 N N . ASN A 1 72 ? -16.008 -2.314 8.538 1.00 88.06 72 ASN A N 1
ATOM 556 C CA . ASN A 1 72 ? -16.314 -3.439 7.648 1.00 88.06 72 ASN A CA 1
ATOM 557 C C . ASN A 1 72 ? -17.112 -2.950 6.422 1.00 88.06 72 ASN A C 1
ATOM 559 O O . ASN A 1 72 ? -17.542 -1.795 6.364 1.00 88.06 72 ASN A O 1
ATOM 563 N N . SER A 1 73 ? -17.396 -3.854 5.479 1.00 89.25 73 SER A N 1
ATOM 564 C CA . SER A 1 73 ? -18.183 -3.566 4.269 1.00 89.25 73 SER A CA 1
ATOM 565 C C . SER A 1 73 ? -19.607 -3.058 4.549 1.00 89.25 73 SER A C 1
ATOM 567 O O . SER A 1 73 ? -20.121 -2.231 3.797 1.00 89.25 73 SER A O 1
ATOM 569 N N . LYS A 1 74 ? -20.252 -3.480 5.652 1.00 91.31 74 LYS A N 1
ATOM 570 C CA . LYS A 1 74 ? -21.550 -2.908 6.070 1.00 91.31 74 LYS A CA 1
ATOM 571 C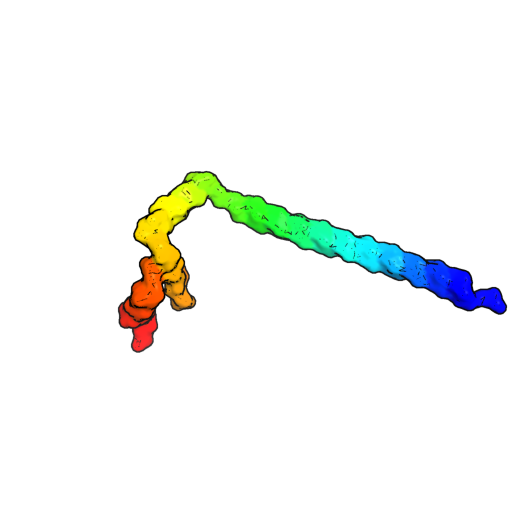 C . LYS A 1 74 ? -21.406 -1.428 6.444 1.00 91.31 74 LYS A C 1
ATOM 573 O O . LYS A 1 74 ? -22.275 -0.630 6.103 1.00 91.31 74 LYS A O 1
ATOM 578 N N . GLY A 1 75 ? -20.308 -1.062 7.107 1.00 90.81 75 GLY A N 1
ATOM 579 C CA . GLY A 1 75 ? -19.954 0.326 7.407 1.00 90.81 75 GLY A CA 1
ATOM 580 C C . GLY A 1 75 ? -19.761 1.166 6.145 1.00 90.81 75 GLY A C 1
ATOM 581 O O . GLY A 1 75 ? -20.302 2.265 6.072 1.00 90.81 75 GLY A O 1
ATOM 582 N N . VAL A 1 76 ? -19.096 0.612 5.124 1.00 92.44 76 VAL A N 1
ATOM 583 C CA . VAL A 1 76 ? -18.932 1.268 3.812 1.00 92.44 76 VAL A CA 1
ATOM 584 C C . VAL A 1 76 ? -20.285 1.569 3.169 1.00 92.44 76 VAL A C 1
ATOM 586 O O . VAL A 1 76 ? -20.554 2.719 2.827 1.00 92.44 76 VAL A O 1
ATOM 589 N N . LYS A 1 77 ? -21.183 0.577 3.082 1.00 92.75 77 LYS A N 1
ATOM 590 C CA . LYS A 1 77 ? -22.530 0.768 2.508 1.00 92.75 77 LYS A CA 1
ATOM 591 C C . LYS A 1 77 ? -23.322 1.859 3.234 1.00 92.75 77 LYS A C 1
ATOM 593 O O . LYS A 1 77 ? -23.958 2.689 2.590 1.00 92.75 77 LYS A O 1
ATOM 598 N N . LEU A 1 78 ? -23.265 1.877 4.568 1.00 93.56 78 LEU A N 1
ATOM 599 C CA . LEU A 1 78 ? -23.944 2.895 5.373 1.00 93.56 78 LEU A CA 1
ATOM 600 C C . LEU A 1 78 ? -23.345 4.290 5.159 1.00 93.56 78 LEU A C 1
ATOM 602 O O . LEU A 1 78 ? -24.093 5.262 5.100 1.00 93.56 78 LEU A O 1
ATOM 606 N N . ASN A 1 79 ? -22.019 4.391 5.050 1.00 93.31 79 ASN A N 1
ATOM 607 C CA . ASN A 1 79 ? -21.338 5.657 4.799 1.00 93.31 79 ASN A CA 1
ATOM 608 C C . ASN A 1 79 ? -21.733 6.246 3.441 1.00 93.31 79 ASN A C 1
ATOM 610 O O . ASN A 1 79 ? -22.145 7.402 3.377 1.00 93.31 79 ASN A O 1
ATOM 614 N N . ILE A 1 80 ? -21.700 5.427 2.385 1.00 93.62 80 ILE A N 1
ATOM 615 C CA . ILE A 1 80 ? -22.134 5.815 1.037 1.00 93.62 80 ILE A CA 1
ATOM 616 C C . ILE A 1 80 ? -23.584 6.306 1.063 1.00 93.62 80 ILE A C 1
ATOM 618 O O . ILE A 1 80 ? -23.870 7.411 0.610 1.00 93.62 80 ILE A O 1
ATOM 622 N N . ALA A 1 81 ? -24.483 5.558 1.706 1.00 92.50 81 ALA A N 1
ATOM 623 C CA . ALA A 1 81 ? -25.890 5.932 1.815 1.00 92.50 81 ALA A CA 1
ATOM 624 C C . ALA A 1 81 ? -26.163 7.189 2.667 1.00 92.50 81 ALA A C 1
ATOM 626 O O . ALA A 1 81 ? -27.276 7.709 2.622 1.00 92.50 81 ALA A O 1
ATOM 627 N N . LYS A 1 82 ? -25.215 7.659 3.485 1.00 92.19 82 LYS A N 1
ATOM 628 C CA . LYS A 1 82 ? -25.398 8.844 4.341 1.00 92.19 82 LYS A CA 1
ATOM 629 C C . LYS A 1 82 ? -24.706 10.086 3.799 1.00 92.19 82 LYS A C 1
ATOM 631 O O . LYS A 1 82 ? -25.299 11.155 3.835 1.00 92.19 82 LYS A O 1
ATOM 636 N N . LYS A 1 83 ? -23.458 9.948 3.351 1.00 91.94 83 LYS A N 1
ATOM 637 C CA . LYS A 1 83 ? -22.595 11.069 2.954 1.00 91.94 83 LYS A CA 1
ATOM 638 C C . LYS A 1 83 ? -22.529 11.285 1.444 1.00 91.94 83 LYS A C 1
ATOM 640 O O . LYS A 1 83 ? -22.165 12.370 1.014 1.00 91.94 83 LYS A O 1
ATOM 645 N N . HIS A 1 84 ? -22.849 10.260 0.658 1.00 87.25 84 HIS A N 1
ATOM 646 C CA . HIS A 1 84 ? -22.661 10.256 -0.793 1.00 87.25 84 HIS A CA 1
ATOM 647 C C . HIS A 1 84 ? -23.965 9.969 -1.549 1.00 87.25 84 HIS A C 1
ATOM 649 O O . HIS A 1 84 ? -23.941 9.456 -2.665 1.00 87.25 84 HIS A O 1
ATOM 655 N N . LYS A 1 85 ? -25.115 10.275 -0.935 1.00 74.94 85 LYS A N 1
ATOM 656 C CA . LYS A 1 85 ? -26.389 10.307 -1.656 1.00 74.94 85 LYS A CA 1
ATOM 657 C C . LYS A 1 85 ? -26.385 11.510 -2.598 1.00 74.94 85 LYS A C 1
ATOM 659 O O . LYS A 1 85 ? -26.275 12.634 -2.114 1.00 74.94 85 LYS A O 1
ATOM 664 N N . ASN A 1 86 ? -26.504 11.241 -3.897 1.00 60.41 86 ASN A N 1
ATOM 665 C CA . ASN A 1 86 ? -27.088 12.197 -4.839 1.00 60.41 86 ASN A CA 1
ATOM 666 C C . ASN A 1 86 ? -28.573 12.368 -4.521 1.00 60.41 86 ASN A C 1
ATOM 668 O O . ASN A 1 86 ? -29.227 11.329 -4.259 1.00 60.41 86 ASN A O 1
#

Sequence (86 aa):
LKTSSSLNIWTCTTTQHLRVLNLNAAEMAKNYREKVMTEITLSQETLKVVKEALSKHANPVPCELCGELMKNSKGVKLNIAKKHKN

Radius of gyration: 26.83 Å; chains: 1; bounding box: 61×29×66 Å